Protein AF-A0A961JD94-F1 (afdb_monomer_lite)

pLDDT: mean 89.14, std 13.6, range [38.72, 98.25]

Sequence (131 aa):
MKHALLDRAPHRPDTGQPLVGPLRLARGRVHEAHGPA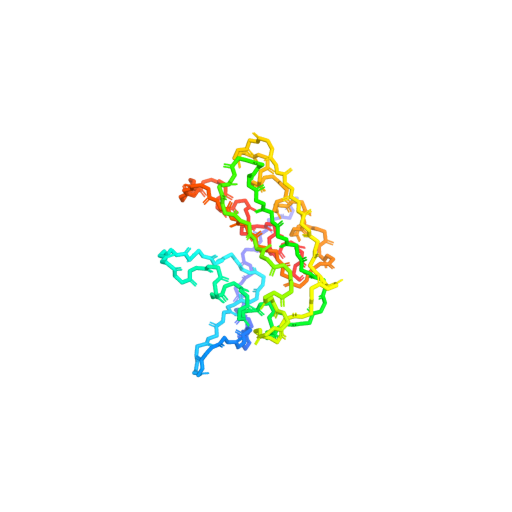RHTLALMLARAMEGAVFWVAPVWAPERLYPPGLVNLGVNPGRITFAHARHATDILWTLEEILRSGAVGLVVGDLPGPPGLTPMRRLQLAAEAGA

Structure (mmCIF, N/CA/C/O backbone):
data_AF-A0A961JD94-F1
#
_entry.id   AF-A0A961JD94-F1
#
loop_
_atom_site.group_PDB
_atom_site.id
_atom_site.type_symbol
_atom_site.label_atom_id
_atom_site.label_alt_id
_atom_site.label_comp_id
_atom_site.label_asym_id
_atom_site.label_entity_id
_atom_site.label_seq_id
_atom_site.pdbx_PDB_ins_code
_atom_site.Cartn_x
_atom_site.Cartn_y
_atom_site.Cartn_z
_atom_site.occupancy
_atom_site.B_iso_or_equiv
_atom_site.auth_seq_id
_atom_site.auth_comp_id
_atom_site.auth_asym_id
_atom_site.auth_atom_id
_atom_site.pdbx_PDB_model_num
ATOM 1 N N . MET A 1 1 ? -18.438 34.597 5.059 1.00 40.09 1 MET A N 1
ATOM 2 C CA . MET A 1 1 ? -17.345 33.648 4.745 1.00 40.09 1 MET A CA 1
ATOM 3 C C . MET A 1 1 ? -16.799 33.117 6.061 1.00 40.09 1 MET A C 1
ATOM 5 O O . MET A 1 1 ? -16.313 33.909 6.855 1.00 40.09 1 MET A O 1
ATOM 9 N N . LYS A 1 2 ? -16.979 31.824 6.364 1.00 38.72 2 LYS A N 1
ATOM 10 C CA . LYS A 1 2 ? -16.419 31.224 7.584 1.00 38.72 2 LYS A CA 1
ATOM 11 C C . LYS A 1 2 ? -14.915 31.061 7.375 1.00 38.72 2 LYS A C 1
ATOM 13 O O . LYS A 1 2 ? -14.502 30.255 6.548 1.00 38.72 2 LYS A O 1
ATOM 18 N N . HIS A 1 3 ? -14.120 31.849 8.091 1.00 42.56 3 HIS A N 1
ATOM 19 C CA . HIS A 1 3 ? -12.693 31.596 8.228 1.00 42.56 3 HIS A CA 1
ATOM 20 C C . HIS A 1 3 ? -12.528 30.202 8.836 1.00 42.56 3 HIS A C 1
ATOM 22 O O . HIS A 1 3 ? -13.063 29.937 9.914 1.00 42.56 3 HIS A O 1
ATOM 28 N N . ALA A 1 4 ? -11.840 29.304 8.132 1.00 51.50 4 ALA A N 1
ATOM 29 C CA . ALA A 1 4 ? -11.389 28.051 8.711 1.00 51.50 4 ALA A CA 1
ATOM 30 C C . ALA A 1 4 ? -10.376 28.402 9.807 1.00 51.50 4 ALA A C 1
ATOM 32 O O . ALA A 1 4 ? -9.205 28.657 9.536 1.00 51.50 4 ALA A O 1
ATOM 33 N N . LEU A 1 5 ? -10.861 28.513 11.043 1.00 49.19 5 LEU A N 1
ATOM 34 C CA . LEU A 1 5 ? -10.009 28.512 12.218 1.00 49.19 5 LEU A CA 1
ATOM 35 C C . LEU A 1 5 ? -9.244 27.189 12.186 1.00 49.19 5 LEU A C 1
ATOM 37 O O . LEU A 1 5 ? -9.854 26.124 12.099 1.00 49.19 5 LEU A O 1
ATOM 41 N N . LEU A 1 6 ? -7.915 27.269 12.215 1.00 59.66 6 LEU A N 1
ATOM 42 C CA . LEU A 1 6 ? -7.067 26.135 12.554 1.00 59.66 6 LEU A CA 1
ATOM 43 C C . LEU A 1 6 ? -7.467 25.707 13.966 1.00 59.66 6 LEU A C 1
ATOM 45 O O . LEU A 1 6 ? -7.049 26.327 14.946 1.00 59.66 6 LEU A O 1
ATOM 49 N N . ASP A 1 7 ? -8.343 24.711 14.059 1.00 54.31 7 ASP A N 1
ATOM 50 C CA . ASP A 1 7 ? -8.689 24.104 15.331 1.00 54.31 7 ASP A CA 1
ATOM 51 C C . ASP A 1 7 ? -7.401 23.535 15.941 1.00 54.31 7 ASP A C 1
ATOM 53 O O . ASP A 1 7 ? -6.690 22.741 15.325 1.00 54.31 7 ASP A O 1
ATOM 57 N N . ARG A 1 8 ? -7.070 24.013 17.143 1.00 56.59 8 ARG A N 1
ATOM 58 C CA . ARG A 1 8 ? -5.940 23.548 17.954 1.00 56.59 8 ARG A CA 1
ATOM 59 C C . ARG A 1 8 ? -6.322 22.326 18.790 1.00 56.59 8 ARG A C 1
ATOM 61 O O . ARG A 1 8 ? -5.660 22.055 19.792 1.00 56.59 8 ARG A O 1
ATOM 68 N N . ALA A 1 9 ? -7.387 21.613 18.424 1.00 54.00 9 ALA A N 1
ATOM 69 C CA . ALA A 1 9 ? -7.733 20.346 19.035 1.00 54.00 9 ALA A CA 1
ATOM 70 C C . ALA A 1 9 ? -6.495 19.430 19.026 1.00 54.00 9 ALA A C 1
ATOM 72 O O . ALA A 1 9 ? -5.922 19.175 17.960 1.00 54.00 9 ALA A O 1
ATOM 73 N N . PRO A 1 10 ? -6.033 18.967 20.202 1.00 46.84 10 PRO A N 1
ATOM 74 C CA . PRO A 1 10 ? -4.874 18.099 20.279 1.00 46.84 10 PRO A CA 1
ATOM 75 C C . PRO A 1 10 ? -5.142 16.844 19.452 1.00 46.84 10 PRO A C 1
ATOM 77 O O . PRO A 1 10 ? -6.205 16.228 19.562 1.00 46.84 10 PRO A O 1
ATOM 80 N N . HIS A 1 11 ? -4.168 16.481 18.615 1.00 56.75 11 HIS A N 1
ATOM 81 C CA . HIS A 1 11 ? -4.158 15.220 17.887 1.00 56.75 11 HIS A CA 1
ATOM 82 C C . HIS A 1 11 ? -4.467 14.094 18.881 1.00 56.75 11 HIS A C 1
ATOM 84 O O . HIS A 1 11 ? -3.689 13.854 19.807 1.00 56.75 11 HIS A O 1
ATOM 90 N N . ARG A 1 12 ? -5.636 13.449 18.737 1.00 55.75 12 ARG A N 1
ATOM 91 C CA . ARG A 1 12 ? -5.967 12.259 19.526 1.00 55.75 12 ARG A CA 1
ATOM 92 C C . ARG A 1 12 ? -4.821 11.268 19.327 1.00 55.75 12 ARG A C 1
ATOM 94 O O . ARG A 1 12 ? -4.483 11.029 18.169 1.00 55.75 12 ARG A O 1
ATOM 101 N N . PRO A 1 13 ? -4.226 10.715 20.398 1.00 52.00 13 PRO A N 1
ATOM 102 C CA . PRO A 1 13 ? -3.198 9.704 20.250 1.00 52.00 13 PRO A CA 1
ATOM 103 C C . PRO A 1 13 ? -3.856 8.491 19.603 1.00 52.00 13 PRO A C 1
ATOM 105 O O . PRO A 1 13 ? -4.534 7.699 20.258 1.00 52.00 13 PRO A O 1
ATOM 108 N N . ASP A 1 14 ? -3.705 8.383 18.287 1.00 64.75 14 ASP A N 1
ATOM 109 C CA . ASP A 1 14 ? -3.910 7.127 17.608 1.00 64.75 14 ASP A CA 1
ATOM 110 C C . ASP A 1 14 ? -2.899 6.173 18.225 1.00 64.75 14 ASP A C 1
ATOM 112 O O . ASP A 1 14 ? -1.687 6.381 18.140 1.00 64.75 14 ASP A O 1
ATOM 116 N N . THR A 1 15 ? -3.405 5.139 18.895 1.00 74.94 15 THR A N 1
ATOM 117 C CA . THR A 1 15 ? -2.531 4.092 19.418 1.00 74.94 15 THR A CA 1
ATOM 118 C C . THR A 1 15 ? -1.706 3.475 18.291 1.00 74.94 15 THR A C 1
ATOM 120 O O . THR A 1 15 ? -0.679 2.884 18.578 1.00 74.94 15 THR A O 1
ATOM 123 N N . GLY A 1 16 ? -2.076 3.659 17.021 1.00 88.31 16 GLY A N 1
ATOM 124 C CA . GLY A 1 16 ? -1.304 3.251 15.864 1.00 88.31 16 GLY A CA 1
ATOM 125 C C . GLY A 1 16 ? -1.464 1.761 15.609 1.00 88.31 16 GLY A C 1
ATOM 126 O O . GLY A 1 16 ? -1.717 0.965 16.521 1.00 88.31 16 GLY A O 1
ATOM 127 N N . GLN A 1 17 ? -1.294 1.380 14.352 1.00 92.56 17 GLN A N 1
ATOM 128 C CA . GLN A 1 17 ? -1.267 -0.001 13.912 1.00 92.56 17 GLN A CA 1
ATOM 129 C C . GLN A 1 17 ? 0.027 -0.673 14.405 1.00 92.56 17 GLN A C 1
ATOM 131 O O . GLN A 1 17 ? 1.116 -0.238 14.017 1.00 92.56 17 GLN A O 1
ATOM 136 N N . PRO A 1 18 ? -0.047 -1.717 15.251 1.00 92.75 18 PRO A N 1
ATOM 137 C CA . PRO A 1 18 ? 1.135 -2.471 15.657 1.00 92.75 18 PRO A CA 1
ATOM 138 C C . PRO A 1 18 ? 1.859 -3.081 14.453 1.00 92.75 18 PRO A C 1
ATOM 140 O O . PRO A 1 18 ? 1.208 -3.567 13.525 1.00 92.75 18 PRO A O 1
ATOM 143 N N . LEU A 1 19 ? 3.195 -3.083 14.495 1.00 89.44 19 LEU A N 1
ATOM 144 C CA . LEU A 1 19 ? 4.035 -3.667 13.450 1.00 89.44 19 LEU A CA 1
ATOM 145 C C . LEU A 1 19 ? 4.999 -4.730 14.004 1.00 89.44 19 LEU A C 1
ATOM 147 O O . LEU A 1 19 ? 4.825 -5.912 13.722 1.00 89.44 19 LEU A O 1
ATOM 151 N N . VAL A 1 20 ? 6.006 -4.332 14.792 1.00 88.12 20 VAL A N 1
ATOM 152 C CA . VAL A 1 20 ? 7.019 -5.237 15.378 1.00 88.12 20 VAL A CA 1
ATOM 153 C C . VAL A 1 20 ? 7.442 -4.735 16.751 1.00 88.12 20 VAL A C 1
ATOM 155 O O . VAL A 1 20 ? 7.905 -3.604 16.884 1.00 88.12 20 VAL A O 1
ATOM 158 N N . GLY A 1 21 ? 7.344 -5.591 17.772 1.00 89.25 21 GLY A N 1
ATOM 159 C CA . GLY A 1 21 ? 7.708 -5.222 19.141 1.00 89.25 21 GLY A CA 1
ATOM 160 C C . GLY A 1 21 ? 6.961 -3.953 19.586 1.00 89.25 21 GLY A C 1
ATOM 161 O O . GLY A 1 21 ? 5.734 -3.922 19.483 1.00 89.25 21 GLY A O 1
ATOM 162 N N . PRO A 1 22 ? 7.662 -2.897 20.045 1.00 90.06 22 PRO A N 1
ATOM 163 C CA . PRO A 1 22 ? 7.027 -1.634 20.416 1.00 90.06 22 PRO A CA 1
ATOM 164 C C . PRO A 1 22 ? 6.720 -0.716 19.218 1.00 90.06 22 PRO A C 1
ATOM 166 O O . PRO A 1 22 ? 6.106 0.330 19.416 1.00 90.06 22 PRO A O 1
ATOM 169 N N . LEU A 1 23 ? 7.153 -1.052 17.994 1.00 89.25 23 LEU A N 1
ATOM 170 C CA . LEU A 1 23 ? 6.983 -0.199 16.815 1.00 89.25 23 LEU A CA 1
ATOM 171 C C . LEU A 1 23 ? 5.533 -0.213 16.321 1.00 89.25 23 LEU A C 1
ATOM 173 O O . LEU A 1 23 ? 4.935 -1.276 16.116 1.00 89.25 23 LEU A O 1
ATOM 177 N N . ARG A 1 24 ? 4.995 0.985 16.079 1.00 93.25 24 ARG A N 1
ATOM 178 C CA . ARG A 1 24 ? 3.619 1.217 15.629 1.00 93.25 24 ARG A CA 1
ATOM 179 C C . ARG A 1 24 ? 3.616 2.235 14.494 1.00 93.25 24 ARG A C 1
ATOM 181 O O . ARG A 1 24 ? 4.413 3.168 14.504 1.00 93.25 24 ARG A O 1
ATOM 188 N N . LEU A 1 25 ? 2.717 2.055 13.535 1.00 93.25 25 LEU A N 1
ATOM 189 C CA . LEU A 1 25 ? 2.505 2.974 12.421 1.00 93.25 25 LEU A CA 1
ATOM 190 C C . LEU A 1 25 ? 1.231 3.779 12.656 1.00 93.25 25 LEU A C 1
ATOM 192 O O . LEU A 1 25 ? 0.185 3.211 12.959 1.00 93.25 25 LEU A O 1
ATOM 196 N N . ALA A 1 26 ? 1.298 5.098 12.501 1.00 92.56 26 ALA A N 1
ATOM 197 C CA . ALA A 1 26 ? 0.105 5.938 12.552 1.00 92.56 26 ALA A CA 1
ATOM 198 C C . ALA A 1 26 ? -0.896 5.523 11.456 1.00 92.56 26 ALA A C 1
ATOM 200 O O . ALA A 1 26 ? -0.510 5.317 10.302 1.00 92.56 26 ALA A O 1
ATOM 201 N N . ARG A 1 27 ? -2.174 5.398 11.810 1.00 91.44 27 ARG A N 1
ATOM 202 C CA . ARG A 1 27 ? -3.284 5.115 10.891 1.00 91.44 27 ARG A CA 1
ATOM 203 C C . ARG A 1 27 ? -3.675 6.386 10.135 1.00 91.44 27 ARG A C 1
ATOM 205 O O . ARG A 1 27 ? -3.409 7.497 10.591 1.00 91.44 27 ARG A O 1
ATOM 212 N N . GLY A 1 28 ? -4.288 6.232 8.959 1.00 92.69 28 GLY A N 1
ATOM 213 C CA . GLY A 1 28 ? -4.645 7.375 8.101 1.00 92.69 28 GLY A CA 1
ATOM 214 C C . GLY A 1 28 ? -3.425 8.207 7.679 1.00 92.69 28 GLY A C 1
ATOM 215 O O . GLY A 1 28 ? -3.517 9.426 7.514 1.00 92.69 28 GLY A O 1
ATOM 216 N N . ARG A 1 29 ? -2.249 7.572 7.592 1.00 94.00 29 ARG A N 1
ATOM 217 C CA . ARG A 1 29 ? -0.964 8.174 7.215 1.00 94.00 29 ARG A CA 1
ATOM 218 C C . ARG A 1 29 ? -0.272 7.328 6.157 1.00 94.00 29 ARG A C 1
ATOM 220 O O . ARG A 1 29 ? -0.452 6.112 6.111 1.00 94.00 29 ARG A O 1
ATOM 227 N N . VAL A 1 30 ? 0.543 7.985 5.341 1.00 95.38 30 VAL A N 1
ATOM 228 C CA . VAL A 1 30 ? 1.414 7.335 4.360 1.00 95.38 30 VAL A CA 1
ATOM 229 C C . VAL A 1 30 ? 2.763 7.037 5.006 1.00 95.38 30 VAL A C 1
ATOM 231 O O . VAL A 1 30 ? 3.340 7.895 5.672 1.00 95.38 30 VAL A O 1
ATOM 234 N N . HIS A 1 31 ? 3.269 5.824 4.787 1.00 94.94 31 HIS A N 1
ATOM 235 C CA . HIS A 1 31 ? 4.579 5.377 5.260 1.00 94.94 31 HIS A CA 1
ATOM 236 C C . HIS A 1 31 ? 5.404 4.904 4.070 1.00 94.94 31 HIS A C 1
ATOM 238 O O . HIS A 1 31 ? 4.919 4.123 3.252 1.00 94.94 31 HIS A O 1
ATOM 244 N N . GLU A 1 32 ? 6.648 5.367 3.979 1.00 94.88 32 GLU A N 1
ATOM 245 C CA . GLU A 1 32 ? 7.568 5.007 2.902 1.00 94.88 32 GLU A CA 1
ATOM 246 C C . GLU A 1 32 ? 8.644 4.050 3.425 1.00 94.88 32 GLU A C 1
ATOM 248 O O . GLU A 1 32 ? 9.280 4.309 4.447 1.00 94.88 32 GLU A O 1
ATOM 253 N N . ALA A 1 33 ? 8.846 2.932 2.728 1.00 94.00 33 ALA A N 1
ATOM 254 C CA . ALA A 1 33 ? 9.799 1.900 3.116 1.00 94.00 33 ALA A CA 1
ATOM 255 C C . ALA A 1 33 ? 10.743 1.563 1.960 1.00 94.00 33 ALA A C 1
ATOM 257 O O . ALA A 1 33 ? 10.308 1.235 0.858 1.00 94.00 33 ALA A O 1
ATOM 258 N N . HIS A 1 34 ? 12.045 1.579 2.246 1.00 92.19 34 HIS A N 1
ATOM 259 C CA . HIS A 1 34 ? 13.106 1.293 1.285 1.00 92.19 34 HIS A CA 1
ATOM 260 C C . HIS A 1 34 ? 13.975 0.119 1.738 1.00 92.19 34 HIS A C 1
ATOM 262 O O . HIS A 1 34 ? 14.081 -0.181 2.926 1.00 92.19 34 HIS A O 1
ATOM 268 N N . GLY A 1 35 ? 14.633 -0.522 0.772 1.00 93.25 35 GLY A N 1
ATOM 269 C CA . GLY A 1 35 ? 15.558 -1.627 1.013 1.00 93.25 35 GLY A CA 1
ATOM 270 C C . GLY A 1 35 ? 14.999 -3.002 0.632 1.00 93.25 35 GLY A C 1
ATOM 271 O O . GLY A 1 35 ? 13.887 -3.107 0.101 1.00 93.25 35 GLY A O 1
ATOM 272 N N . PRO A 1 36 ? 15.783 -4.070 0.863 1.00 92.50 36 PRO A N 1
ATOM 273 C CA . PRO A 1 36 ? 15.464 -5.423 0.398 1.00 92.50 36 PRO A CA 1
ATOM 274 C C . PRO A 1 36 ? 14.268 -6.051 1.127 1.00 92.50 36 PRO A C 1
ATOM 276 O O . PRO A 1 36 ? 13.599 -6.914 0.577 1.00 92.50 36 PRO A O 1
ATOM 279 N N . ALA A 1 37 ? 13.956 -5.598 2.345 1.00 93.50 37 ALA A N 1
ATOM 280 C CA . ALA A 1 37 ? 12.860 -6.137 3.151 1.00 93.50 37 ALA A CA 1
ATOM 281 C C . ALA A 1 37 ? 11.522 -5.389 2.973 1.00 93.50 37 ALA A C 1
ATOM 283 O O . ALA A 1 37 ? 10.570 -5.684 3.692 1.00 93.50 37 ALA A O 1
ATOM 284 N N . ARG A 1 38 ? 11.423 -4.420 2.048 1.00 93.94 38 ARG A N 1
ATOM 285 C CA . ARG A 1 38 ? 10.244 -3.537 1.916 1.00 93.94 38 ARG A CA 1
ATOM 286 C C . ARG A 1 38 ? 8.936 -4.293 1.652 1.00 93.94 38 ARG A C 1
ATOM 288 O O . ARG A 1 38 ? 7.919 -3.983 2.266 1.00 93.94 38 ARG A O 1
ATOM 295 N N . HIS A 1 39 ? 8.966 -5.327 0.809 1.00 94.25 39 HIS A N 1
ATOM 296 C CA . HIS A 1 39 ? 7.783 -6.146 0.531 1.00 94.25 39 HIS A CA 1
ATOM 297 C C . HIS A 1 39 ? 7.399 -7.004 1.734 1.00 94.25 39 HIS A C 1
ATOM 299 O O . HIS A 1 39 ? 6.225 -7.068 2.087 1.00 94.25 39 HIS A O 1
ATOM 305 N N . THR A 1 40 ? 8.381 -7.595 2.421 1.00 93.75 40 THR A N 1
ATOM 306 C CA . THR A 1 40 ? 8.151 -8.343 3.665 1.00 93.75 40 THR A CA 1
ATOM 307 C C . THR A 1 40 ? 7.547 -7.450 4.743 1.00 93.75 40 THR A C 1
ATOM 309 O O . THR A 1 40 ? 6.585 -7.852 5.387 1.00 93.75 40 THR A O 1
ATOM 312 N N . LEU A 1 41 ? 8.043 -6.221 4.903 1.00 95.19 41 LEU A N 1
ATOM 313 C CA . LEU A 1 41 ? 7.494 -5.242 5.842 1.00 95.19 41 LEU A CA 1
ATOM 314 C C . LEU A 1 41 ? 6.022 -4.931 5.533 1.00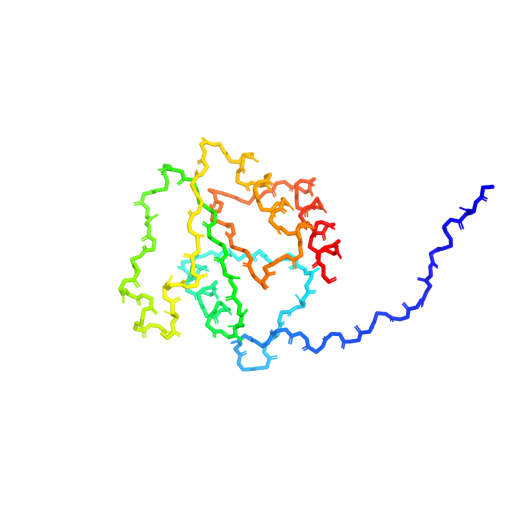 95.19 41 LEU A C 1
ATOM 316 O O . LEU A 1 41 ? 5.181 -4.973 6.432 1.00 95.19 41 LEU A O 1
ATOM 320 N N . ALA A 1 42 ? 5.699 -4.673 4.263 1.00 96.00 42 ALA A N 1
ATOM 321 C CA . ALA A 1 42 ? 4.327 -4.428 3.824 1.00 96.00 42 ALA A CA 1
ATOM 322 C C . ALA A 1 42 ? 3.414 -5.644 4.070 1.00 96.00 42 ALA A C 1
ATOM 324 O O . ALA A 1 42 ? 2.273 -5.489 4.503 1.00 96.00 42 ALA A O 1
ATOM 325 N N . LEU A 1 43 ? 3.921 -6.863 3.863 1.00 95.62 43 LEU A N 1
ATOM 326 C CA . LEU A 1 43 ? 3.188 -8.103 4.132 1.00 95.62 43 LEU A CA 1
ATOM 327 C C . LEU A 1 43 ? 2.999 -8.374 5.629 1.00 95.62 43 LEU A C 1
ATOM 329 O O . LEU A 1 43 ? 1.936 -8.844 6.030 1.00 95.62 43 LEU A O 1
ATOM 333 N N . MET A 1 44 ? 3.981 -8.046 6.471 1.00 94.94 44 MET A N 1
ATOM 334 C CA . MET A 1 44 ? 3.835 -8.105 7.928 1.00 94.94 44 MET A CA 1
ATOM 335 C C . MET A 1 44 ? 2.742 -7.151 8.412 1.00 94.94 44 MET A C 1
ATOM 337 O O . MET A 1 44 ? 1.935 -7.529 9.261 1.00 94.94 44 MET A O 1
ATOM 341 N N . LEU A 1 45 ? 2.667 -5.950 7.833 1.00 95.62 45 LEU A N 1
ATOM 342 C CA . LEU A 1 45 ? 1.584 -5.013 8.109 1.00 95.62 45 LEU A CA 1
ATOM 343 C C . LEU A 1 45 ? 0.230 -5.567 7.636 1.00 95.62 45 LEU A C 1
ATOM 345 O O . LEU A 1 45 ? -0.722 -5.588 8.410 1.00 95.62 45 LEU A O 1
ATOM 349 N N . ALA A 1 46 ? 0.155 -6.101 6.412 1.00 95.31 46 ALA A N 1
ATOM 350 C CA . ALA A 1 46 ? -1.060 -6.718 5.872 1.00 95.31 46 ALA A CA 1
ATOM 351 C C . ALA A 1 46 ? -1.556 -7.915 6.707 1.00 95.31 46 ALA A C 1
ATOM 353 O O . ALA A 1 46 ? -2.764 -8.131 6.825 1.00 95.31 46 ALA A O 1
ATOM 354 N N . ARG A 1 47 ? -0.635 -8.683 7.304 1.00 94.56 47 ARG A N 1
ATOM 355 C CA . ARG A 1 47 ? -0.940 -9.752 8.266 1.00 94.56 47 ARG A CA 1
ATOM 356 C C . ARG A 1 47 ? -1.520 -9.204 9.569 1.00 94.56 47 ARG A C 1
ATOM 358 O O . ARG A 1 47 ? -2.430 -9.810 10.120 1.00 94.56 47 ARG A O 1
ATOM 365 N N . ALA A 1 48 ? -0.963 -8.109 10.084 1.00 92.81 48 ALA A N 1
ATOM 366 C CA . ALA A 1 48 ? -1.356 -7.518 11.364 1.00 92.81 48 ALA A CA 1
ATOM 367 C C . ALA A 1 48 ? -2.671 -6.717 11.297 1.00 92.81 48 ALA A C 1
ATOM 369 O O . ALA A 1 48 ? -3.166 -6.261 12.329 1.00 92.81 48 ALA A O 1
ATOM 370 N N . MET A 1 49 ? -3.215 -6.512 10.097 1.00 92.38 49 MET A N 1
ATOM 371 C CA . MET A 1 49 ? -4.439 -5.754 9.848 1.00 92.38 49 MET A CA 1
ATOM 372 C C . MET A 1 49 ? -5.592 -6.666 9.431 1.00 92.38 49 MET A C 1
ATOM 374 O O . MET A 1 49 ? -5.397 -7.805 9.010 1.00 92.38 49 MET A O 1
ATOM 378 N N . GLU A 1 50 ? -6.813 -6.147 9.511 1.00 90.00 50 GLU A N 1
ATOM 379 C CA . GLU A 1 50 ? -8.020 -6.794 8.996 1.00 90.00 50 GLU A CA 1
ATOM 380 C C . GLU A 1 50 ? -8.566 -6.066 7.755 1.00 90.00 50 GLU A C 1
ATOM 382 O O . GLU A 1 50 ? -8.134 -4.962 7.428 1.00 90.00 50 GLU A O 1
ATOM 387 N N . GLY A 1 51 ? -9.518 -6.690 7.055 1.00 92.50 51 GLY A N 1
ATOM 388 C CA . GLY A 1 51 ? -10.150 -6.131 5.856 1.00 92.50 51 GLY A CA 1
ATOM 389 C C . GLY A 1 51 ? -9.434 -6.432 4.534 1.00 92.50 51 GLY A C 1
ATOM 390 O O . GLY A 1 51 ? -8.561 -7.302 4.454 1.00 92.50 51 GLY A O 1
ATOM 391 N N . ALA A 1 52 ? -9.877 -5.753 3.475 1.00 94.62 52 ALA A N 1
ATOM 392 C CA . ALA A 1 52 ? -9.300 -5.857 2.139 1.00 94.62 52 ALA A CA 1
ATOM 393 C C . ALA A 1 52 ? -7.976 -5.085 2.049 1.00 94.62 52 ALA A C 1
ATOM 395 O O . ALA A 1 52 ? -7.828 -4.009 2.635 1.00 94.62 52 ALA A O 1
ATOM 396 N N . VAL A 1 53 ? -7.034 -5.638 1.285 1.00 96.50 53 VAL A N 1
ATOM 397 C CA . VAL A 1 53 ? -5.732 -5.037 0.995 1.00 96.50 53 VAL A CA 1
ATOM 398 C C . VAL A 1 53 ? -5.612 -4.855 -0.508 1.00 96.50 53 VAL A C 1
ATOM 400 O O . VAL A 1 53 ? -5.862 -5.787 -1.270 1.00 96.50 53 VAL A O 1
ATOM 403 N N . PHE A 1 54 ? -5.192 -3.675 -0.946 1.00 97.69 54 PHE A N 1
ATOM 404 C CA . PHE A 1 54 ? -4.829 -3.458 -2.344 1.00 97.69 54 PHE A CA 1
ATOM 405 C C . PHE A 1 54 ? -3.315 -3.424 -2.500 1.00 97.69 54 PHE A C 1
ATOM 407 O O . PHE A 1 54 ? -2.618 -2.803 -1.701 1.00 97.69 54 PHE A O 1
ATOM 414 N N . TRP A 1 55 ? -2.815 -4.074 -3.545 1.00 97.44 55 TRP A N 1
ATOM 415 C CA . TRP A 1 55 ? -1.410 -4.034 -3.931 1.00 97.44 55 TRP A CA 1
ATOM 416 C C . TRP A 1 55 ? -1.299 -3.480 -5.345 1.00 97.44 55 TRP A C 1
ATOM 418 O O . TRP A 1 55 ? -1.679 -4.147 -6.310 1.00 97.44 55 TRP A O 1
ATOM 428 N N . VAL A 1 56 ? -0.809 -2.250 -5.464 1.00 97.62 56 VAL A N 1
ATOM 429 C CA . VAL A 1 56 ? -0.677 -1.541 -6.736 1.00 97.62 56 VAL A CA 1
ATOM 430 C C . VAL A 1 56 ? 0.780 -1.583 -7.179 1.00 97.62 56 VAL A C 1
ATOM 432 O O . VAL A 1 56 ? 1.648 -1.062 -6.485 1.00 97.62 56 VAL A O 1
ATOM 435 N N . ALA A 1 57 ? 1.052 -2.195 -8.326 1.00 96.12 57 ALA A N 1
ATOM 436 C CA . ALA A 1 57 ? 2.405 -2.373 -8.855 1.00 96.12 57 ALA A CA 1
ATOM 437 C C . ALA A 1 57 ? 2.481 -1.986 -10.343 1.00 96.12 57 ALA A C 1
ATOM 439 O O . ALA A 1 57 ? 1.459 -1.981 -11.035 1.00 96.12 57 ALA A O 1
ATOM 440 N N . PRO A 1 58 ? 3.664 -1.665 -10.888 1.00 95.69 58 PRO A N 1
ATOM 441 C CA . PRO A 1 58 ? 3.808 -1.456 -12.320 1.00 95.69 58 PRO A CA 1
ATOM 442 C C . PRO A 1 58 ? 3.661 -2.780 -13.076 1.00 95.69 58 PRO A C 1
ATOM 444 O O . PRO A 1 58 ? 4.152 -3.819 -12.636 1.00 95.69 58 PRO A O 1
ATOM 447 N N . VAL A 1 59 ? 3.054 -2.751 -14.268 1.00 95.50 59 VAL A N 1
ATOM 448 C CA . VAL A 1 59 ? 2.958 -3.950 -15.130 1.00 95.50 59 VAL A CA 1
ATOM 449 C C . VAL A 1 59 ? 4.333 -4.486 -15.560 1.00 95.50 59 VAL A C 1
ATOM 451 O O . VAL A 1 59 ? 4.449 -5.672 -15.862 1.00 95.50 59 VAL A O 1
ATOM 454 N N . TRP A 1 60 ? 5.363 -3.629 -15.569 1.00 92.38 60 TRP A N 1
ATOM 455 C CA . TRP A 1 60 ? 6.753 -3.960 -15.917 1.00 92.38 60 TRP A CA 1
ATOM 456 C C . TRP A 1 60 ? 7.630 -4.306 -14.705 1.00 92.38 60 TRP A C 1
ATOM 458 O O . TRP A 1 60 ? 8.846 -4.411 -14.861 1.00 92.38 60 TRP A O 1
ATOM 468 N N . ALA A 1 61 ? 7.057 -4.469 -13.504 1.00 88.31 61 ALA A N 1
ATOM 469 C CA . ALA A 1 61 ? 7.814 -5.007 -12.377 1.00 88.31 61 ALA A CA 1
ATOM 470 C C . ALA A 1 61 ? 8.349 -6.407 -12.742 1.00 88.31 61 ALA A C 1
ATOM 472 O O . ALA A 1 61 ? 7.554 -7.266 -13.142 1.00 88.31 61 ALA A O 1
ATOM 473 N N . PRO A 1 62 ? 9.664 -6.659 -12.609 1.00 82.00 62 PRO A N 1
ATOM 474 C CA . PRO A 1 62 ? 10.231 -7.978 -12.885 1.00 82.00 62 PRO A CA 1
ATOM 475 C C . PRO A 1 62 ? 9.810 -9.004 -11.827 1.00 82.00 62 PRO A C 1
ATOM 477 O O . PRO A 1 62 ? 9.695 -10.193 -12.112 1.00 82.00 62 PRO A O 1
ATOM 480 N N . GLU A 1 63 ? 9.555 -8.533 -10.608 1.00 85.56 63 GLU A N 1
ATOM 481 C CA . GLU A 1 63 ? 9.169 -9.341 -9.462 1.00 85.56 63 GLU A CA 1
ATOM 482 C C . GLU A 1 63 ? 7.672 -9.194 -9.196 1.00 85.56 63 GLU A C 1
ATOM 484 O O . GLU A 1 63 ? 7.092 -8.116 -9.331 1.00 85.56 63 GLU A O 1
ATOM 489 N N . ARG A 1 64 ? 7.035 -10.297 -8.801 1.00 86.38 64 ARG A N 1
ATOM 490 C CA . ARG A 1 64 ? 5.636 -10.323 -8.373 1.00 86.38 64 ARG A CA 1
ATOM 491 C C . ARG A 1 64 ? 5.526 -11.116 -7.089 1.00 86.38 64 ARG A C 1
ATOM 493 O O . ARG A 1 64 ? 6.232 -12.107 -6.903 1.00 86.38 64 ARG A O 1
ATOM 500 N N . LEU A 1 65 ? 4.598 -10.713 -6.226 1.00 90.69 65 LEU A N 1
ATOM 501 C CA . LEU A 1 65 ? 4.254 -11.522 -5.066 1.00 90.69 65 LEU A CA 1
ATOM 502 C C . LEU A 1 65 ? 3.725 -12.878 -5.527 1.00 90.69 65 LEU A C 1
ATOM 504 O O . LEU A 1 65 ? 2.828 -12.949 -6.363 1.00 90.69 65 LEU A O 1
ATOM 508 N N . TYR A 1 66 ? 4.268 -13.946 -4.950 1.00 91.56 66 TYR A N 1
ATOM 509 C CA . TYR A 1 66 ? 3.803 -15.307 -5.175 1.00 91.56 66 TYR A CA 1
ATOM 510 C C . TYR A 1 66 ? 2.696 -15.642 -4.160 1.00 91.56 66 TYR A C 1
ATOM 512 O O . TYR A 1 66 ? 3.012 -15.840 -2.983 1.00 91.56 66 TYR A O 1
ATOM 520 N N . PRO A 1 67 ? 1.407 -15.718 -4.562 1.00 90.25 67 PRO A N 1
ATOM 521 C CA . PRO A 1 67 ? 0.296 -15.828 -3.614 1.00 90.25 67 PRO A CA 1
ATOM 522 C C . PRO A 1 67 ? 0.367 -17.043 -2.674 1.00 90.25 67 PRO A C 1
ATOM 524 O O . PRO A 1 67 ? 0.131 -16.863 -1.481 1.00 90.25 67 PRO A O 1
ATOM 527 N N . PRO A 1 68 ? 0.763 -18.253 -3.120 1.00 91.31 68 PRO A N 1
ATOM 528 C CA . PRO A 1 68 ? 0.950 -19.379 -2.203 1.00 91.31 68 PRO A CA 1
ATOM 529 C C . PRO A 1 68 ? 2.033 -19.129 -1.141 1.00 91.31 68 PRO A C 1
ATOM 531 O O . PRO A 1 68 ? 1.901 -19.586 -0.011 1.00 91.31 68 PRO A O 1
ATOM 534 N N . GLY A 1 69 ? 3.074 -18.350 -1.459 1.00 91.69 69 GLY A N 1
ATOM 535 C CA . GLY A 1 69 ? 4.106 -17.962 -0.492 1.00 91.69 69 GLY A CA 1
ATOM 536 C C . GLY A 1 69 ? 3.584 -17.041 0.617 1.00 91.69 69 GLY A C 1
ATOM 537 O O . GL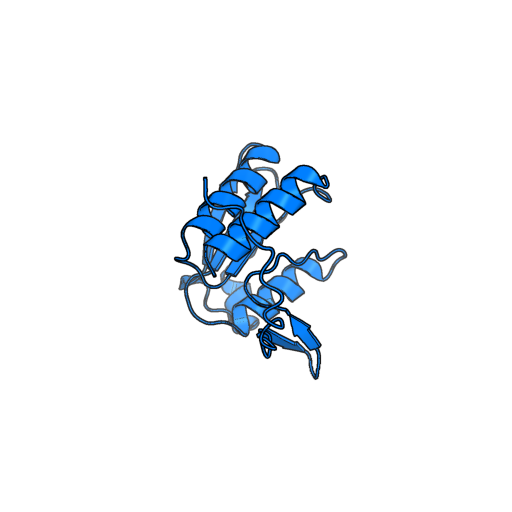Y A 1 69 ? 4.102 -17.068 1.731 1.00 91.69 69 GLY A O 1
ATOM 538 N N . LEU A 1 70 ? 2.522 -16.275 0.350 1.00 93.81 70 LEU A N 1
ATOM 539 C CA . LEU A 1 70 ? 1.896 -15.393 1.340 1.00 93.81 70 LEU A CA 1
ATOM 540 C C . LEU A 1 70 ? 1.221 -16.182 2.469 1.00 93.81 70 LEU A C 1
ATOM 542 O O . LEU A 1 70 ? 1.254 -15.750 3.622 1.00 93.81 70 LEU A O 1
ATOM 546 N N . VAL A 1 71 ? 0.687 -17.369 2.159 1.00 94.56 71 VAL A N 1
ATOM 547 C CA . VAL A 1 71 ? 0.083 -18.272 3.152 1.00 94.56 71 VAL A CA 1
ATOM 548 C C . VAL A 1 71 ? 1.113 -18.667 4.211 1.00 94.56 71 VAL A C 1
ATOM 550 O O . VAL A 1 71 ? 0.817 -18.606 5.402 1.00 94.56 71 VAL A O 1
ATOM 553 N N . ASN A 1 72 ? 2.351 -18.964 3.798 1.00 91.38 72 ASN A N 1
ATOM 554 C CA . ASN A 1 72 ? 3.447 -19.304 4.714 1.00 91.38 72 ASN A CA 1
ATOM 555 C C . ASN A 1 72 ? 3.851 -18.133 5.625 1.00 91.38 72 ASN A C 1
ATOM 557 O O . ASN A 1 72 ? 4.392 -18.348 6.706 1.00 91.38 72 ASN A O 1
ATOM 561 N N . LEU A 1 73 ? 3.571 -16.893 5.213 1.00 90.69 73 LEU A N 1
ATOM 562 C CA . LEU A 1 73 ? 3.778 -15.696 6.031 1.00 90.69 73 LEU A CA 1
ATOM 563 C C . LEU A 1 73 ? 2.585 -15.385 6.948 1.00 90.69 73 LEU A C 1
ATOM 565 O O . LEU A 1 73 ? 2.672 -14.456 7.751 1.00 90.69 73 LEU A O 1
ATOM 569 N N . GLY A 1 74 ? 1.491 -16.149 6.864 1.00 93.75 74 GLY A N 1
ATOM 570 C CA . GLY A 1 74 ? 0.256 -15.921 7.617 1.00 93.75 74 GLY A CA 1
ATOM 571 C C . GLY A 1 74 ? -0.654 -14.852 7.006 1.00 93.75 74 GLY A C 1
ATOM 572 O O . GLY A 1 74 ? -1.523 -14.325 7.696 1.00 93.75 74 GLY A O 1
ATOM 573 N N . VAL A 1 75 ? -0.457 -14.504 5.733 1.00 95.31 75 VAL A N 1
ATOM 574 C CA . VAL A 1 75 ? -1.298 -13.550 5.001 1.00 95.31 75 VAL A CA 1
ATOM 575 C C . VAL A 1 75 ? -2.296 -14.329 4.150 1.00 95.31 75 VAL A C 1
ATOM 577 O O . VAL A 1 75 ? -1.895 -15.125 3.306 1.00 95.31 75 VAL A O 1
ATOM 580 N N . ASN A 1 76 ? -3.598 -14.089 4.337 1.00 94.62 76 ASN A N 1
ATOM 581 C C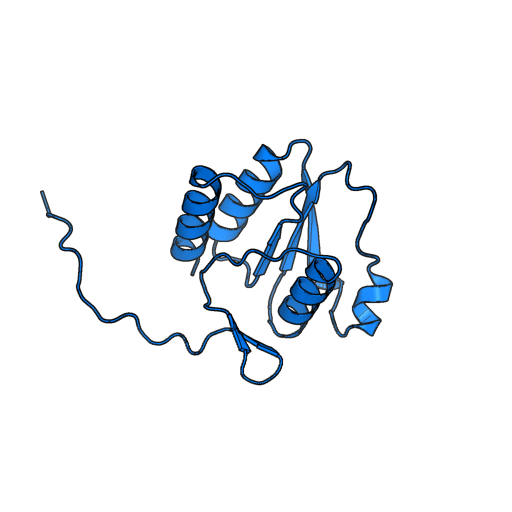A . ASN A 1 76 ? -4.637 -14.679 3.488 1.00 94.62 76 ASN A CA 1
ATOM 582 C C . ASN A 1 76 ? -4.597 -14.034 2.084 1.00 94.62 76 ASN A C 1
ATOM 584 O O . ASN A 1 76 ? -4.969 -12.863 1.969 1.00 94.62 76 ASN A O 1
ATOM 588 N N . PRO A 1 77 ? -4.220 -14.759 1.011 1.00 94.56 77 PRO A N 1
ATOM 589 C CA . PRO A 1 77 ? -4.138 -14.180 -0.330 1.00 94.56 77 PRO A CA 1
ATOM 590 C C . PRO A 1 77 ? -5.496 -13.712 -0.862 1.00 94.56 77 PRO A C 1
ATOM 592 O O . PRO A 1 77 ? -5.549 -12.763 -1.635 1.00 94.56 77 PRO A O 1
ATOM 595 N N . GLY A 1 78 ? -6.598 -14.324 -0.411 1.00 94.69 78 GLY A N 1
ATOM 596 C CA . GLY A 1 78 ? -7.958 -13.978 -0.834 1.00 94.69 78 GLY A CA 1
ATOM 597 C C . GLY A 1 78 ? -8.415 -12.580 -0.412 1.00 94.69 78 GLY A C 1
ATOM 598 O O . GLY A 1 78 ? -9.452 -12.118 -0.875 1.00 94.69 78 GLY A O 1
ATOM 599 N N . ARG A 1 79 ? -7.651 -11.889 0.446 1.00 94.38 79 ARG A N 1
ATOM 600 C CA . ARG A 1 79 ? -7.923 -10.495 0.824 1.00 94.38 79 ARG A CA 1
ATOM 601 C C . ARG A 1 79 ? -7.154 -9.470 -0.006 1.00 94.38 79 ARG A C 1
ATOM 603 O O . ARG A 1 79 ? -7.387 -8.276 0.171 1.00 94.38 79 ARG A O 1
ATOM 610 N N . ILE A 1 80 ? -6.203 -9.915 -0.831 1.00 95.75 80 ILE A N 1
ATOM 611 C CA . ILE A 1 80 ? -5.331 -9.029 -1.602 1.00 95.75 80 ILE A CA 1
ATOM 612 C C . ILE A 1 80 ? -5.880 -8.894 -3.015 1.00 95.75 80 ILE A C 1
ATOM 614 O O . ILE A 1 80 ? -5.941 -9.863 -3.769 1.00 95.75 80 ILE A O 1
ATOM 618 N N . THR A 1 81 ? -6.224 -7.666 -3.388 1.00 96.00 81 THR A N 1
ATOM 619 C CA . THR A 1 81 ? -6.534 -7.305 -4.770 1.00 96.00 81 THR A CA 1
ATOM 620 C C . THR A 1 81 ? -5.302 -6.683 -5.412 1.00 96.00 81 THR A C 1
ATOM 622 O O . THR A 1 81 ? -4.792 -5.664 -4.945 1.00 96.00 81 THR A O 1
ATOM 625 N N . PHE A 1 82 ? -4.818 -7.295 -6.492 1.00 95.38 82 PHE A N 1
ATOM 626 C CA . PHE A 1 82 ? -3.680 -6.789 -7.254 1.00 95.38 82 PHE A CA 1
ATOM 627 C C . PHE A 1 82 ? -4.152 -5.858 -8.369 1.00 95.38 82 PHE A C 1
ATOM 629 O O . PHE A 1 82 ? -4.912 -6.269 -9.246 1.00 95.38 82 PHE A O 1
ATOM 636 N N . ALA A 1 83 ? -3.657 -4.624 -8.366 1.00 95.81 83 ALA A N 1
ATOM 637 C CA . ALA A 1 83 ? -3.845 -3.668 -9.448 1.00 95.81 83 ALA A CA 1
ATOM 638 C C . ALA A 1 83 ? -2.500 -3.426 -10.139 1.00 95.81 83 ALA A C 1
ATOM 640 O O . ALA A 1 83 ? -1.507 -3.114 -9.485 1.00 95.81 83 ALA A O 1
ATOM 641 N N . HIS A 1 84 ? -2.460 -3.559 -11.464 1.00 95.38 84 HIS A N 1
ATOM 642 C CA . HIS A 1 84 ? -1.240 -3.315 -12.228 1.00 95.38 84 HIS A CA 1
ATOM 643 C C . HIS A 1 84 ? -1.412 -2.100 -13.135 1.00 95.38 84 HIS A C 1
ATOM 645 O O . HIS A 1 84 ? -2.296 -2.086 -13.991 1.00 95.38 84 HIS A O 1
ATOM 651 N N . ALA A 1 85 ? -0.565 -1.089 -12.956 1.00 95.81 85 ALA A N 1
ATOM 652 C CA . ALA A 1 85 ? -0.661 0.171 -13.687 1.00 95.81 85 ALA A CA 1
ATOM 653 C C . ALA A 1 85 ? 0.403 0.281 -14.792 1.00 95.81 85 ALA A C 1
ATOM 655 O O . ALA A 1 85 ? 1.491 -0.290 -14.676 1.00 95.81 85 ALA A O 1
ATOM 656 N N . ARG A 1 86 ? 0.088 1.016 -15.871 1.00 95.25 86 ARG A N 1
ATOM 657 C CA . ARG A 1 86 ? 0.955 1.189 -17.057 1.00 95.25 86 ARG A CA 1
ATOM 658 C C . ARG A 1 86 ? 1.938 2.357 -16.966 1.00 95.25 86 ARG A C 1
ATOM 660 O O . ARG A 1 86 ? 2.926 2.353 -17.693 1.00 95.25 86 ARG A O 1
ATOM 667 N N . HIS A 1 87 ? 1.714 3.304 -16.061 1.00 93.25 87 HIS A N 1
ATOM 668 C CA . HIS A 1 87 ? 2.632 4.411 -15.808 1.00 93.25 87 HIS A CA 1
ATOM 669 C C . HIS A 1 87 ? 2.803 4.638 -14.304 1.00 93.25 87 HIS A C 1
ATOM 671 O O . HIS A 1 87 ? 1.901 4.357 -13.518 1.00 93.25 87 HIS A O 1
ATOM 677 N N . ALA A 1 88 ? 3.962 5.154 -13.883 1.00 90.81 88 ALA A N 1
ATOM 678 C CA . ALA A 1 88 ? 4.225 5.424 -12.465 1.00 90.81 88 ALA A CA 1
ATOM 679 C C . ALA A 1 88 ? 3.225 6.435 -11.870 1.00 90.81 88 ALA A C 1
ATOM 681 O O . ALA A 1 88 ? 2.816 6.313 -10.717 1.00 90.81 88 ALA A O 1
ATOM 682 N N . THR A 1 89 ? 2.779 7.399 -12.679 1.00 92.25 89 THR A N 1
ATOM 683 C CA . THR A 1 89 ? 1.722 8.356 -12.323 1.00 92.25 89 THR A CA 1
ATOM 684 C C . THR A 1 89 ? 0.387 7.673 -12.046 1.00 92.25 89 THR A C 1
ATOM 686 O O . THR A 1 89 ? -0.316 8.073 -11.122 1.00 92.25 89 THR A O 1
ATOM 689 N N . ASP A 1 90 ? 0.065 6.619 -12.796 1.00 96.50 90 ASP A N 1
ATOM 690 C CA . ASP A 1 90 ? -1.183 5.872 -12.641 1.00 96.50 90 ASP A CA 1
ATOM 691 C C . ASP A 1 90 ? -1.175 5.047 -11.353 1.00 96.50 90 ASP A C 1
ATOM 693 O O . ASP A 1 90 ? -2.226 4.871 -10.742 1.00 96.50 90 ASP A O 1
ATOM 697 N N . ILE A 1 91 ? -0.000 4.578 -10.905 1.00 97.06 91 ILE A N 1
ATOM 698 C CA . ILE A 1 91 ? 0.141 3.927 -9.594 1.00 97.06 91 ILE A CA 1
ATOM 699 C C . ILE A 1 91 ? -0.277 4.915 -8.510 1.00 97.06 91 ILE A C 1
ATOM 701 O O . ILE A 1 91 ? -1.192 4.632 -7.746 1.00 97.06 91 ILE A O 1
ATOM 705 N N . LEU A 1 92 ? 0.350 6.094 -8.481 1.00 96.69 92 LEU A N 1
ATOM 706 C CA . LEU A 1 92 ? 0.078 7.119 -7.472 1.00 96.69 92 LEU A CA 1
ATOM 707 C C . LEU A 1 92 ? -1.387 7.569 -7.507 1.00 96.69 92 LEU A C 1
ATOM 709 O O . LEU A 1 92 ? -2.017 7.648 -6.459 1.00 96.69 92 LEU A O 1
ATOM 713 N N . TRP A 1 93 ? -1.952 7.776 -8.699 1.00 97.00 93 TRP A N 1
ATOM 714 C CA . TRP A 1 93 ? -3.372 8.093 -8.854 1.00 97.00 93 TRP A CA 1
ATOM 715 C C . TRP A 1 93 ? -4.276 6.979 -8.305 1.00 97.00 93 TRP A C 1
ATOM 717 O O . TRP A 1 93 ? -5.191 7.253 -7.537 1.00 97.00 93 TRP A O 1
ATOM 727 N N . THR A 1 94 ? -3.980 5.716 -8.621 1.00 98.25 94 THR A N 1
ATOM 728 C CA . THR A 1 94 ? -4.750 4.562 -8.129 1.00 98.25 94 THR A CA 1
ATOM 729 C C . THR A 1 94 ? -4.699 4.465 -6.603 1.00 98.25 94 THR A C 1
ATOM 731 O O . THR A 1 94 ? -5.724 4.225 -5.969 1.00 98.25 94 THR A O 1
ATOM 734 N N . LEU A 1 95 ? -3.526 4.686 -5.998 1.00 98.12 95 LEU A N 1
ATOM 735 C CA . LEU A 1 95 ? -3.378 4.735 -4.542 1.00 98.12 95 LEU A CA 1
ATOM 736 C C . LEU A 1 95 ? -4.251 5.839 -3.931 1.00 98.12 95 LEU A C 1
ATOM 738 O O . LEU A 1 95 ? -4.932 5.587 -2.942 1.00 98.12 95 LEU A O 1
ATOM 742 N N . GLU A 1 96 ? -4.256 7.040 -4.515 1.00 97.81 96 GLU A N 1
ATOM 743 C CA . GLU A 1 96 ? -5.082 8.154 -4.036 1.00 97.81 96 GLU A CA 1
ATOM 744 C C . GLU A 1 96 ? -6.578 7.834 -4.067 1.00 97.81 96 GLU A C 1
ATOM 746 O O . GLU A 1 96 ? -7.269 8.104 -3.086 1.00 97.81 96 GLU A O 1
ATOM 751 N N . GLU A 1 97 ? -7.079 7.250 -5.155 1.00 98.06 97 GLU A N 1
ATOM 752 C CA . GLU A 1 97 ? -8.501 6.908 -5.278 1.00 98.06 97 GLU A CA 1
ATOM 753 C C . GLU A 1 97 ? -8.909 5.807 -4.294 1.00 98.06 97 GLU A C 1
ATOM 755 O O . GLU A 1 97 ? -9.944 5.910 -3.631 1.00 98.06 97 GLU A O 1
ATOM 760 N N . ILE A 1 98 ? -8.062 4.786 -4.127 1.00 97.94 98 ILE A N 1
ATOM 761 C CA . ILE A 1 98 ? -8.286 3.728 -3.138 1.00 97.94 98 ILE A CA 1
ATOM 762 C C . ILE A 1 98 ? -8.323 4.318 -1.724 1.00 97.94 98 ILE A C 1
ATOM 764 O O . ILE A 1 98 ? -9.247 4.018 -0.969 1.00 97.94 98 ILE A O 1
ATOM 768 N N . LEU A 1 99 ? -7.366 5.182 -1.371 1.00 97.06 99 LEU A N 1
ATOM 769 C CA . LEU A 1 99 ? -7.333 5.844 -0.065 1.00 97.06 99 LEU A CA 1
ATOM 770 C C . LEU A 1 99 ? -8.578 6.708 0.158 1.00 97.06 99 LEU A C 1
ATOM 772 O O . LEU A 1 99 ? -9.235 6.575 1.185 1.00 97.06 99 LEU A O 1
ATOM 776 N N . ARG A 1 100 ? -8.950 7.542 -0.821 1.00 96.56 100 ARG A N 1
ATOM 777 C CA . ARG A 1 100 ? -10.100 8.455 -0.727 1.00 96.56 100 ARG A CA 1
ATOM 778 C C . ARG A 1 100 ? -11.432 7.722 -0.578 1.00 96.56 100 ARG A C 1
ATOM 780 O O . ARG A 1 100 ? -12.363 8.284 -0.012 1.00 96.56 100 ARG A O 1
ATOM 787 N N . SER A 1 101 ? -11.531 6.486 -1.070 1.00 96.38 101 SER A N 1
ATOM 788 C CA . SER A 1 101 ? -12.749 5.682 -0.939 1.00 96.38 101 SER A CA 1
ATOM 789 C C . SER A 1 101 ? -13.109 5.339 0.511 1.00 96.38 101 SER A C 1
ATOM 791 O O . SER A 1 101 ? -14.269 5.043 0.785 1.00 96.38 101 SER A O 1
ATOM 793 N N . GLY A 1 102 ? -12.127 5.315 1.423 1.00 93.06 102 GLY A N 1
ATOM 794 C CA . GLY A 1 102 ? -12.301 4.846 2.804 1.00 93.06 102 GLY A CA 1
ATOM 795 C C . GLY A 1 102 ? -12.705 3.370 2.934 1.00 93.06 102 GLY A C 1
ATOM 796 O O . GLY A 1 102 ? -13.026 2.906 4.024 1.00 93.06 102 GLY A O 1
ATOM 797 N N . ALA A 1 103 ? -12.706 2.607 1.836 1.00 90.81 103 ALA A N 1
ATOM 798 C CA . ALA A 1 103 ? -13.225 1.240 1.802 1.00 90.81 103 ALA A CA 1
ATOM 799 C C . ALA A 1 103 ? -12.189 0.169 2.189 1.00 90.81 103 ALA A C 1
ATOM 801 O O . ALA A 1 103 ? -12.531 -1.010 2.300 1.00 90.81 103 ALA A O 1
ATOM 802 N N . VAL A 1 104 ? -10.917 0.546 2.357 1.00 92.38 104 VAL A N 1
ATOM 803 C CA . VAL A 1 104 ? -9.813 -0.398 2.580 1.00 92.38 104 VAL A CA 1
ATOM 804 C C . VAL A 1 104 ? -9.024 -0.053 3.834 1.00 92.38 104 VAL A C 1
ATOM 806 O O . VAL A 1 104 ? -8.799 1.113 4.144 1.00 92.38 104 VAL A O 1
ATOM 809 N N . GLY A 1 105 ? -8.560 -1.085 4.540 1.00 89.75 105 GLY A N 1
ATOM 810 C CA . GLY A 1 105 ? -7.707 -0.904 5.717 1.00 89.75 105 GLY A CA 1
ATOM 811 C C . GLY A 1 105 ? -6.257 -0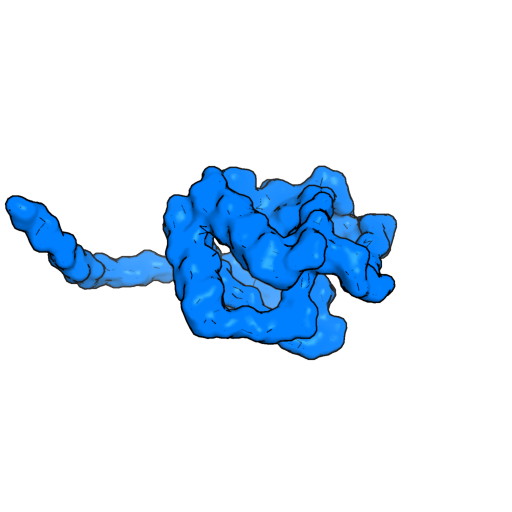.584 5.354 1.00 89.75 105 GLY A C 1
ATOM 812 O O . GLY A 1 105 ? -5.574 0.101 6.110 1.00 89.75 105 GLY A O 1
ATOM 813 N N . LEU A 1 106 ? -5.783 -1.073 4.204 1.00 96.44 106 LEU A N 1
ATOM 814 C CA . LEU A 1 106 ? -4.409 -0.907 3.736 1.00 96.44 106 LEU A CA 1
ATOM 815 C C . LEU A 1 106 ? -4.358 -0.906 2.205 1.00 96.44 106 LEU A C 1
ATOM 817 O O . LEU A 1 106 ? -4.938 -1.772 1.547 1.00 96.44 106 LEU A O 1
ATOM 821 N N . VAL A 1 107 ? -3.576 0.012 1.647 1.00 97.88 107 VAL A N 1
ATOM 822 C CA . VAL A 1 107 ? -3.119 -0.059 0.260 1.00 97.88 107 VAL A CA 1
ATOM 823 C C . VAL A 1 107 ? -1.597 0.034 0.224 1.00 97.88 107 VAL A C 1
ATOM 825 O O . VAL A 1 107 ? -0.997 0.848 0.923 1.00 97.88 107 VAL A O 1
ATOM 828 N N . VAL A 1 108 ? -0.974 -0.826 -0.575 1.00 97.62 108 VAL A N 1
ATOM 829 C CA . VAL A 1 108 ? 0.472 -0.878 -0.792 1.00 97.62 108 VAL A CA 1
ATOM 830 C C . VAL A 1 108 ? 0.764 -0.432 -2.218 1.00 97.62 108 VAL A C 1
ATOM 832 O O . VAL A 1 108 ? 0.222 -0.996 -3.166 1.00 97.62 108 VAL A O 1
ATOM 835 N N . GLY A 1 109 ? 1.626 0.572 -2.366 1.00 97.00 109 GLY A N 1
ATOM 836 C CA . GLY A 1 109 ? 2.176 0.989 -3.652 1.00 97.00 109 GLY A CA 1
ATOM 837 C C . GLY A 1 109 ? 3.597 0.476 -3.829 1.00 97.00 109 GLY A C 1
ATOM 838 O O . GLY A 1 109 ? 4.493 0.913 -3.111 1.00 97.00 109 GLY A O 1
ATOM 839 N N . ASP A 1 110 ? 3.813 -0.419 -4.786 1.00 95.00 110 ASP A N 1
ATOM 840 C CA . ASP A 1 110 ? 5.145 -0.876 -5.182 1.00 95.00 110 ASP A CA 1
ATOM 841 C C . ASP A 1 110 ? 5.702 0.074 -6.245 1.00 95.00 110 ASP A C 1
ATOM 843 O O . ASP A 1 110 ? 5.425 -0.056 -7.438 1.00 95.00 110 ASP A O 1
ATOM 847 N N . LEU A 1 111 ? 6.396 1.119 -5.799 1.00 92.81 111 LEU A N 1
ATOM 848 C CA . LEU A 1 111 ? 6.877 2.184 -6.674 1.00 92.81 111 LEU A CA 1
ATOM 849 C C . LEU A 1 111 ? 8.263 1.846 -7.252 1.00 92.81 111 LEU A C 1
ATOM 851 O O . LEU A 1 111 ? 9.122 1.339 -6.530 1.00 92.81 111 LEU A O 1
ATOM 855 N N . PRO A 1 112 ? 8.541 2.191 -8.527 1.00 89.06 112 PRO A N 1
ATOM 856 C CA . PRO A 1 112 ? 9.862 1.985 -9.133 1.00 89.06 112 PRO A CA 1
ATOM 857 C C . PRO A 1 112 ? 10.956 2.886 -8.528 1.00 89.06 112 PRO A C 1
ATOM 859 O O . PRO A 1 112 ? 12.138 2.680 -8.788 1.00 89.06 112 PRO A O 1
ATOM 862 N N . GLY A 1 113 ? 10.567 3.893 -7.745 1.00 90.12 113 GLY A N 1
ATOM 863 C CA . GLY A 1 113 ? 11.446 4.816 -7.039 1.00 90.12 113 GLY A CA 1
ATOM 864 C C . GLY A 1 113 ? 10.647 5.735 -6.108 1.00 90.12 113 GLY A C 1
ATOM 865 O O . GLY A 1 113 ? 9.411 5.710 -6.148 1.00 90.12 113 GLY A O 1
ATOM 866 N N . PRO A 1 114 ? 11.330 6.544 -5.283 1.00 90.56 114 PRO A N 1
ATOM 867 C CA . PRO A 1 114 ? 10.672 7.447 -4.347 1.00 90.56 114 PRO A CA 1
ATOM 868 C C . PRO A 1 114 ? 9.834 8.493 -5.102 1.00 90.56 114 PRO A C 1
ATOM 870 O O . PRO A 1 114 ? 10.313 9.081 -6.081 1.00 90.56 114 PRO A O 1
ATOM 873 N N . PRO A 1 115 ? 8.579 8.745 -4.693 1.00 91.56 115 PRO A N 1
ATOM 874 C CA . PRO A 1 115 ? 7.747 9.760 -5.319 1.00 91.56 115 PRO A CA 1
ATOM 875 C C . PRO A 1 115 ? 8.214 11.169 -4.931 1.00 91.56 115 PRO A C 1
ATOM 877 O O . PRO A 1 115 ? 8.799 11.402 -3.876 1.00 91.56 115 PRO A O 1
ATOM 880 N N . GLY A 1 116 ? 7.897 12.153 -5.774 1.00 93.88 116 GLY A N 1
ATOM 881 C CA . GLY A 1 116 ? 8.113 13.559 -5.431 1.00 93.88 116 GLY A CA 1
ATOM 882 C C . GLY A 1 116 ? 7.229 14.033 -4.266 1.00 93.88 116 GLY A C 1
ATOM 883 O O . GLY A 1 116 ? 6.214 13.417 -3.927 1.00 93.88 116 GLY A O 1
ATOM 884 N N . LEU A 1 117 ? 7.563 15.199 -3.704 1.00 95.31 117 LEU A N 1
ATOM 885 C CA . LEU A 1 117 ? 6.852 15.771 -2.551 1.00 95.31 117 LEU A CA 1
ATOM 886 C C . LEU A 1 117 ? 5.370 16.068 -2.829 1.00 95.31 117 LEU A C 1
ATOM 888 O O . LEU A 1 117 ? 4.525 15.872 -1.956 1.00 95.31 117 LEU A O 1
ATOM 892 N N . THR A 1 118 ? 5.028 16.523 -4.038 1.00 96.31 118 THR A N 1
ATOM 893 C CA . THR A 1 118 ? 3.639 16.861 -4.386 1.00 96.31 118 THR A CA 1
ATOM 894 C C . THR A 1 118 ? 2.724 15.628 -4.418 1.00 96.31 118 THR A C 1
ATOM 896 O O . THR A 1 118 ? 1.701 15.657 -3.729 1.00 96.31 118 THR A O 1
ATOM 899 N N . PRO A 1 119 ? 3.058 14.528 -5.126 1.00 95.31 119 PRO A N 1
ATOM 900 C CA . PRO A 1 119 ? 2.299 13.283 -5.010 1.00 95.31 119 PRO A CA 1
ATOM 901 C C . PRO A 1 119 ? 2.236 12.732 -3.582 1.00 95.31 119 PRO A C 1
ATOM 903 O O . PRO A 1 119 ? 1.165 12.331 -3.138 1.00 95.31 119 PRO A O 1
ATOM 906 N N . MET A 1 120 ? 3.339 12.779 -2.827 1.00 95.19 120 MET A N 1
ATOM 907 C CA . MET A 1 120 ? 3.348 12.326 -1.431 1.00 95.19 120 MET A CA 1
ATOM 908 C C . MET A 1 120 ? 2.354 13.120 -0.568 1.00 95.19 120 MET A C 1
ATOM 910 O O . MET A 1 120 ? 1.576 12.544 0.193 1.00 95.19 120 MET A O 1
ATOM 914 N N . ARG A 1 121 ? 2.294 14.449 -0.735 1.00 96.50 121 ARG A N 1
ATOM 915 C CA . ARG A 1 121 ? 1.309 15.285 -0.035 1.00 96.50 121 ARG A CA 1
ATOM 916 C C . ARG A 1 121 ? -0.128 14.929 -0.420 1.00 96.50 121 ARG A C 1
ATOM 918 O O . ARG A 1 121 ? -0.990 14.920 0.456 1.00 96.50 121 ARG A O 1
ATOM 925 N N . ARG A 1 122 ? -0.397 14.637 -1.695 1.00 97.31 122 ARG A N 1
ATOM 926 C CA . ARG A 1 122 ? -1.730 14.210 -2.155 1.00 97.31 122 ARG A CA 1
ATOM 927 C C . ARG A 1 122 ? -2.140 12.871 -1.550 1.00 97.31 122 ARG A C 1
ATOM 929 O O . ARG A 1 122 ? -3.260 12.772 -1.059 1.00 97.31 122 ARG A O 1
ATOM 936 N N . LEU A 1 123 ? -1.231 11.897 -1.507 1.00 97.19 123 LEU A N 1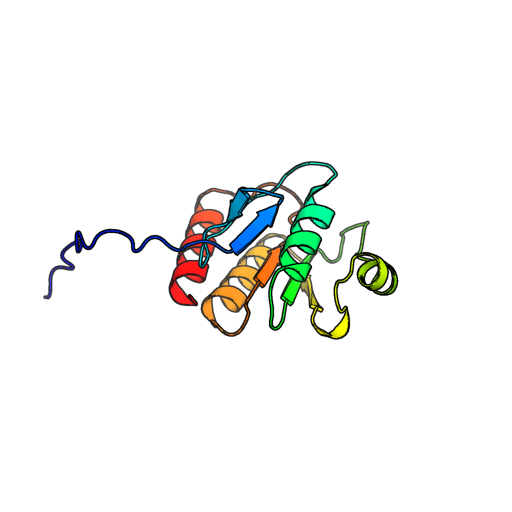
ATOM 937 C CA . LEU A 1 123 ? -1.465 10.613 -0.842 1.00 97.19 123 LEU A CA 1
ATOM 938 C C . LEU A 1 123 ? -1.774 10.804 0.644 1.00 97.19 123 LEU A C 1
ATOM 940 O O . LEU A 1 123 ? -2.711 10.202 1.155 1.00 97.19 123 LEU A O 1
ATOM 944 N N . GLN A 1 124 ? -1.043 11.692 1.323 1.00 95.56 124 GLN A N 1
ATOM 945 C CA . GLN A 1 124 ? -1.278 11.992 2.734 1.00 95.56 124 GLN A CA 1
ATOM 946 C C . GLN A 1 124 ? -2.675 12.588 2.975 1.00 95.56 124 GLN A C 1
ATOM 948 O O . GLN A 1 124 ? -3.377 12.165 3.890 1.00 95.56 124 GLN A O 1
ATOM 953 N N . LEU A 1 125 ? -3.110 13.520 2.122 1.00 96.69 125 LEU A N 1
ATOM 954 C CA . LEU A 1 125 ? -4.461 14.088 2.183 1.00 96.69 125 LEU A CA 1
ATOM 955 C C . LEU A 1 125 ? -5.547 13.062 1.826 1.00 96.69 125 LEU A C 1
ATOM 957 O O . LEU A 1 125 ? -6.625 13.090 2.409 1.00 96.69 125 LEU A O 1
ATOM 961 N N . ALA A 1 126 ? -5.283 12.159 0.879 1.00 97.69 126 ALA A N 1
ATOM 962 C CA . ALA A 1 126 ? -6.209 11.084 0.532 1.00 97.69 126 ALA A CA 1
ATOM 963 C C . ALA A 1 126 ? -6.362 10.081 1.686 1.00 97.69 126 ALA A C 1
ATOM 965 O O . ALA A 1 126 ? -7.482 9.695 2.006 1.00 97.69 126 ALA A O 1
ATOM 966 N N . ALA A 1 127 ? -5.257 9.722 2.350 1.00 95.88 127 ALA A N 1
ATOM 967 C CA . ALA A 1 127 ? -5.264 8.855 3.525 1.00 95.88 127 ALA A CA 1
ATOM 968 C C . ALA A 1 127 ? -6.013 9.485 4.708 1.00 95.88 127 ALA A C 1
ATOM 970 O O . ALA A 1 127 ? -6.697 8.776 5.432 1.00 95.88 127 ALA A O 1
ATOM 971 N N . GLU A 1 128 ? -5.908 10.803 4.894 1.00 93.94 128 GLU A N 1
ATOM 972 C CA . GLU A 1 128 ? -6.684 11.544 5.896 1.00 93.94 128 GLU A CA 1
ATOM 973 C C . GLU A 1 128 ? -8.175 11.617 5.553 1.00 93.94 128 GLU A C 1
ATOM 975 O O . GLU A 1 128 ? -9.006 11.530 6.449 1.00 93.94 128 GLU A O 1
ATOM 980 N N . ALA A 1 129 ? -8.518 11.778 4.273 1.00 94.38 129 ALA A N 1
ATOM 981 C CA . ALA A 1 129 ? -9.905 11.895 3.831 1.00 94.38 129 ALA A CA 1
ATOM 982 C C . ALA A 1 129 ? -10.694 10.580 3.936 1.00 94.38 129 ALA A C 1
ATOM 984 O O . ALA A 1 129 ? -11.906 10.630 4.121 1.00 94.38 129 ALA A O 1
ATOM 985 N N . GLY A 1 130 ? -10.026 9.431 3.792 1.00 93.00 130 GLY A N 1
ATOM 986 C CA . GLY A 1 130 ? -10.643 8.106 3.918 1.00 93.00 130 GLY A CA 1
ATOM 987 C C . GLY A 1 130 ? -10.503 7.445 5.293 1.00 93.00 130 GLY A C 1
ATOM 988 O O . GLY A 1 130 ? -10.861 6.275 5.412 1.00 93.00 130 GLY A O 1
ATOM 989 N N . ALA A 1 131 ? -9.932 8.138 6.286 1.00 85.12 131 ALA A N 1
ATOM 990 C CA . ALA A 1 131 ? -9.693 7.612 7.636 1.00 85.12 131 ALA A CA 1
ATOM 991 C C . ALA A 1 131 ? -10.923 7.662 8.555 1.00 85.12 131 ALA A C 1
ATOM 993 O O . ALA A 1 131 ? -11.784 8.552 8.373 1.00 85.12 131 ALA A O 1
#

Secondary structure (DSSP, 8-state):
----------------EEEETTEEE-TTS-----STTHHHHHHHHHHHS-S-EEEEEETT-S----HHHHHHTT--GGGEEEEEESSHHHHHHHHHHHHHT---SEEEE--SSPPPHHHHHHHHHHHHHT-

Foldseek 3Di:
DDDPDPPPPPDDPPCAQDQDDSDHHHALADDDDDDDCRVVSQLSSQQSDDAAEEEEEAPPPPDDDDLVVSVVVNHHSVRYDYHHDPDLVVLLVVLLVVLQVLRGRYYHRPHPDDDDPVSNVSSSVSSNNSD

Radius of gyration: 15.87 Å; chains: 1; bounding box: 33×53×38 Å